Protein AF-A0A496QPW2-F1 (afdb_monomer_lite)

Structure (mmCIF, N/CA/C/O backbone):
data_AF-A0A496QPW2-F1
#
_entry.id   AF-A0A496QPW2-F1
#
loop_
_atom_site.group_PDB
_atom_site.id
_atom_site.type_symbol
_atom_site.label_atom_id
_atom_site.label_alt_id
_atom_site.label_comp_id
_atom_site.label_asym_id
_atom_site.label_entity_id
_atom_site.label_seq_id
_atom_site.pdbx_PDB_ins_code
_atom_site.Cartn_x
_atom_site.Cartn_y
_atom_site.Cartn_z
_atom_site.occupancy
_atom_site.B_iso_or_equiv
_atom_site.auth_seq_id
_atom_site.auth_comp_id
_atom_site.auth_asym_id
_atom_site.auth_atom_id
_atom_site.pdbx_PDB_model_num
ATOM 1 N N . HIS A 1 1 ? 10.828 -18.990 -2.631 1.00 60.88 1 HIS A N 1
ATOM 2 C CA . HIS A 1 1 ? 11.095 -17.587 -3.013 1.00 60.88 1 HIS A CA 1
ATOM 3 C C . HIS A 1 1 ? 10.079 -16.699 -2.305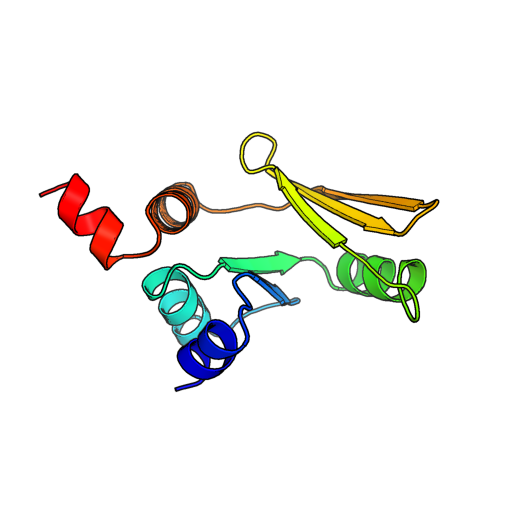 1.00 60.88 1 HIS A C 1
ATOM 5 O O . HIS A 1 1 ? 8.897 -16.977 -2.417 1.00 60.88 1 HIS A O 1
ATOM 11 N N . ALA A 1 2 ? 10.521 -15.699 -1.533 1.00 64.00 2 ALA A N 1
ATOM 12 C CA . ALA A 1 2 ? 9.649 -14.875 -0.679 1.00 64.00 2 ALA A CA 1
ATOM 13 C C . ALA A 1 2 ? 8.474 -14.164 -1.399 1.00 64.00 2 ALA A C 1
ATOM 15 O O . ALA A 1 2 ? 7.387 -14.165 -0.833 1.00 64.00 2 ALA A O 1
ATOM 16 N N . PRO A 1 3 ? 8.628 -13.646 -2.636 1.00 60.88 3 PRO A N 1
ATOM 17 C CA . PRO A 1 3 ? 7.518 -13.042 -3.380 1.00 60.88 3 PRO A CA 1
ATOM 18 C C . PRO A 1 3 ? 6.391 -14.049 -3.664 1.00 60.88 3 PRO A C 1
ATOM 20 O O . PRO A 1 3 ? 5.228 -13.788 -3.389 1.00 60.88 3 PRO A O 1
ATOM 23 N N . TRP A 1 4 ? 6.753 -15.257 -4.099 1.00 60.91 4 TRP A N 1
ATOM 24 C CA . TRP A 1 4 ? 5.793 -16.320 -4.404 1.00 60.91 4 TRP A CA 1
ATOM 25 C C . TRP A 1 4 ? 4.974 -16.749 -3.175 1.00 60.91 4 TRP A C 1
ATOM 27 O O . TRP A 1 4 ? 3.792 -17.060 -3.281 1.00 60.91 4 TRP A O 1
ATOM 37 N N . ALA A 1 5 ? 5.581 -16.716 -1.984 1.00 65.75 5 ALA A N 1
ATOM 38 C CA . ALA A 1 5 ? 4.866 -17.000 -0.742 1.00 65.75 5 ALA A CA 1
ATOM 39 C C . ALA A 1 5 ? 3.808 -15.932 -0.413 1.00 65.75 5 ALA A C 1
ATOM 41 O O . ALA A 1 5 ? 2.806 -16.262 0.208 1.00 65.75 5 ALA A O 1
ATOM 42 N N . LEU A 1 6 ? 4.003 -14.675 -0.814 1.00 68.81 6 LEU A N 1
ATOM 43 C CA . LEU A 1 6 ? 3.021 -13.603 -0.619 1.00 68.81 6 LEU A CA 1
ATOM 44 C C . LEU A 1 6 ? 1.895 -13.699 -1.652 1.00 68.81 6 LEU A C 1
ATOM 46 O O . LEU A 1 6 ? 0.721 -13.677 -1.289 1.00 68.81 6 LEU A O 1
ATOM 50 N N . GLU A 1 7 ? 2.262 -13.909 -2.912 1.00 62.72 7 GLU A N 1
ATOM 51 C CA . GLU A 1 7 ? 1.331 -14.024 -4.034 1.00 62.72 7 GLU A CA 1
ATOM 52 C C . GLU A 1 7 ? 0.341 -15.187 -3.859 1.00 62.72 7 GLU A C 1
ATOM 54 O O . GLU A 1 7 ? -0.864 -15.005 -4.015 1.00 62.72 7 GLU A O 1
ATOM 59 N N . VAL A 1 8 ? 0.812 -16.368 -3.432 1.00 64.94 8 VAL A N 1
ATOM 60 C CA . VAL A 1 8 ? -0.055 -17.536 -3.161 1.00 64.94 8 VAL A CA 1
ATOM 61 C C . VAL A 1 8 ? -1.027 -17.281 -2.001 1.00 64.94 8 VAL A C 1
ATOM 63 O O . VAL A 1 8 ? -2.086 -17.901 -1.939 1.00 64.94 8 VAL A O 1
ATOM 66 N N . ASN A 1 9 ? -0.702 -16.345 -1.105 1.00 63.53 9 ASN A N 1
ATOM 67 C CA . ASN A 1 9 ? -1.587 -15.893 -0.030 1.00 63.53 9 ASN A CA 1
ATOM 68 C C . ASN A 1 9 ? -2.464 -14.692 -0.439 1.00 63.53 9 ASN A C 1
ATOM 70 O O . ASN A 1 9 ? -3.126 -14.106 0.415 1.00 63.53 9 ASN A O 1
ATOM 74 N N . GLY A 1 10 ? -2.472 -14.310 -1.721 1.00 68.88 10 GLY A N 1
ATOM 75 C CA . GLY A 1 10 ? -3.255 -13.184 -2.231 1.00 68.88 10 GLY A CA 1
ATOM 76 C C . GLY A 1 10 ? -2.743 -11.811 -1.786 1.00 68.88 10 GLY A C 1
ATOM 77 O O . GLY A 1 10 ? -3.482 -10.832 -1.869 1.00 68.88 10 GLY A O 1
ATOM 78 N N . ILE A 1 11 ? -1.499 -11.718 -1.303 1.00 76.06 11 ILE A N 1
ATOM 79 C CA . ILE A 1 11 ? -0.888 -10.457 -0.874 1.00 76.06 11 ILE A CA 1
ATOM 80 C C . ILE A 1 11 ? -0.231 -9.798 -2.086 1.00 76.06 11 ILE A C 1
ATOM 82 O O . ILE A 1 11 ? 0.742 -10.311 -2.631 1.00 76.06 11 ILE A O 1
ATOM 86 N N . ASN A 1 12 ? -0.750 -8.637 -2.482 1.00 81.94 12 ASN A N 1
ATOM 87 C CA . ASN A 1 12 ? -0.298 -7.874 -3.651 1.00 81.94 12 ASN A CA 1
ATOM 88 C C . ASN A 1 12 ? 0.425 -6.558 -3.296 1.00 81.94 12 ASN A C 1
ATOM 90 O O . ASN A 1 12 ? 0.978 -5.901 -4.178 1.00 81.94 12 ASN A O 1
ATOM 94 N N . LEU A 1 13 ? 0.452 -6.181 -2.016 1.00 86.38 13 LEU A N 1
ATOM 95 C CA . LEU A 1 13 ? 1.070 -4.961 -1.503 1.00 86.38 13 LEU A CA 1
ATOM 96 C C . LEU A 1 13 ? 1.773 -5.250 -0.177 1.00 86.38 13 LEU A C 1
ATOM 98 O O . LEU A 1 13 ? 1.197 -5.846 0.732 1.00 86.38 13 LEU A O 1
ATOM 102 N N . VAL A 1 14 ? 3.007 -4.773 -0.053 1.00 88.81 14 VAL A N 1
ATOM 103 C CA . VAL A 1 14 ? 3.770 -4.758 1.193 1.00 88.81 14 VAL A CA 1
ATOM 104 C C . VAL A 1 14 ? 4.209 -3.330 1.480 1.00 88.81 14 VAL A C 1
ATOM 106 O O . VAL A 1 14 ? 4.775 -2.657 0.618 1.00 88.81 14 VAL A O 1
ATOM 109 N N . ILE A 1 15 ? 3.963 -2.887 2.710 1.00 90.81 15 ILE A N 1
ATOM 110 C CA . ILE A 1 15 ? 4.369 -1.580 3.223 1.00 90.81 15 ILE A CA 1
ATOM 111 C C . ILE A 1 15 ? 5.430 -1.798 4.303 1.00 90.81 15 ILE A C 1
ATOM 113 O O . ILE A 1 15 ? 5.243 -2.637 5.184 1.00 90.81 15 ILE A O 1
ATOM 117 N N . ALA A 1 16 ? 6.538 -1.064 4.233 1.00 91.81 16 ALA A N 1
ATOM 118 C CA . ALA A 1 16 ? 7.598 -1.096 5.242 1.00 91.81 16 ALA A CA 1
ATOM 119 C C . ALA A 1 16 ? 8.326 0.253 5.318 1.00 91.81 16 ALA A C 1
ATOM 121 O O . ALA A 1 16 ? 8.135 1.107 4.462 1.00 91.81 16 ALA A O 1
ATOM 122 N N . GLU A 1 17 ? 9.189 0.442 6.316 1.00 92.25 17 GLU A N 1
ATOM 123 C CA . GLU A 1 17 ? 10.041 1.641 6.397 1.00 92.25 17 GLU A CA 1
ATOM 124 C C . GLU A 1 17 ? 11.122 1.664 5.310 1.00 92.25 17 GLU A C 1
ATOM 126 O O . GLU A 1 17 ? 11.543 2.723 4.856 1.00 92.25 17 GLU A O 1
ATOM 131 N N . SER A 1 18 ? 11.595 0.485 4.901 1.00 91.62 18 SER A N 1
ATOM 132 C CA . SER A 1 18 ? 12.571 0.329 3.825 1.00 91.62 18 SER A CA 1
ATOM 133 C C . SER A 1 18 ? 12.574 -1.097 3.283 1.00 91.62 18 SER A C 1
ATOM 135 O O . SER A 1 18 ? 12.213 -2.048 3.985 1.00 91.62 18 SER A O 1
ATOM 137 N N . PHE A 1 19 ? 13.037 -1.265 2.044 1.00 88.19 19 PHE A N 1
ATOM 138 C CA . PHE A 1 19 ? 13.261 -2.576 1.445 1.00 88.19 19 PHE A CA 1
ATOM 139 C C . PHE A 1 19 ? 14.693 -2.756 0.950 1.00 88.19 19 PHE A C 1
ATOM 141 O O . PHE A 1 19 ? 15.319 -1.868 0.372 1.00 88.19 19 PHE A O 1
ATOM 148 N N . ALA A 1 20 ? 15.193 -3.989 1.060 1.00 90.81 20 ALA A N 1
ATOM 149 C CA . ALA A 1 20 ? 16.381 -4.380 0.318 1.00 90.81 20 ALA A CA 1
ATOM 150 C C . ALA A 1 20 ? 16.112 -4.251 -1.192 1.00 90.81 20 ALA A C 1
ATOM 152 O O . ALA A 1 20 ? 15.125 -4.786 -1.702 1.00 90.81 20 ALA A O 1
ATOM 153 N N . ARG A 1 21 ? 17.024 -3.604 -1.928 1.00 85.00 21 ARG A N 1
ATOM 154 C CA . ARG A 1 21 ? 16.873 -3.319 -3.368 1.00 85.00 21 ARG A CA 1
ATOM 155 C C . ARG A 1 21 ? 16.465 -4.542 -4.200 1.00 85.00 21 ARG A C 1
ATOM 157 O O . ARG A 1 21 ? 15.568 -4.442 -5.031 1.00 85.00 21 ARG A O 1
ATOM 164 N N . ILE A 1 22 ? 17.096 -5.694 -3.957 1.00 87.38 22 ILE A N 1
ATOM 165 C CA . ILE A 1 22 ? 16.804 -6.954 -4.668 1.00 87.38 22 ILE A CA 1
ATOM 166 C C . ILE A 1 22 ? 15.385 -7.445 -4.358 1.00 87.38 22 ILE A C 1
ATOM 168 O O . ILE A 1 22 ? 14.677 -7.904 -5.250 1.00 87.38 22 ILE A O 1
ATOM 172 N N . PHE A 1 23 ? 14.952 -7.336 -3.100 1.00 85.31 23 PHE A N 1
ATOM 173 C CA . PHE A 1 23 ? 13.604 -7.726 -2.698 1.00 85.31 23 PHE A CA 1
ATOM 174 C C . PHE A 1 23 ? 12.557 -6.833 -3.368 1.00 85.31 23 PHE A C 1
ATOM 176 O O . PHE A 1 23 ? 11.641 -7.354 -3.997 1.00 85.31 23 PHE A O 1
ATOM 183 N N . ARG A 1 24 ? 12.749 -5.508 -3.317 1.00 84.81 24 ARG A N 1
ATOM 184 C CA . ARG A 1 24 ? 11.865 -4.526 -3.962 1.00 84.81 24 ARG A CA 1
ATOM 185 C C . ARG A 1 24 ? 11.700 -4.816 -5.454 1.00 84.81 24 ARG A C 1
ATOM 187 O O . ARG A 1 24 ? 10.582 -4.879 -5.947 1.00 84.81 24 ARG A O 1
ATOM 194 N N . GLN A 1 25 ? 12.802 -5.068 -6.156 1.00 83.25 25 GLN A N 1
ATOM 195 C CA . GLN A 1 25 ? 12.759 -5.373 -7.584 1.00 83.25 25 GLN A CA 1
ATOM 196 C C . GLN A 1 25 ? 12.040 -6.695 -7.886 1.00 83.25 25 GLN A C 1
ATOM 198 O O . GLN A 1 25 ? 11.246 -6.766 -8.818 1.00 83.25 25 GLN A O 1
ATOM 203 N N . ASN A 1 26 ? 12.258 -7.728 -7.070 1.00 83.56 26 ASN A N 1
ATOM 204 C CA . ASN A 1 26 ? 11.537 -8.989 -7.223 1.00 83.56 26 ASN A CA 1
ATOM 205 C C . ASN A 1 26 ? 10.028 -8.833 -6.994 1.00 83.56 26 ASN A C 1
ATOM 207 O O . ASN A 1 26 ? 9.260 -9.497 -7.680 1.00 83.56 26 ASN A O 1
ATOM 211 N N . MET A 1 27 ? 9.597 -7.976 -6.065 1.00 83.38 27 MET A N 1
ATOM 212 C CA . MET A 1 27 ? 8.172 -7.708 -5.844 1.00 83.38 27 MET A CA 1
ATOM 213 C C . MET A 1 27 ? 7.522 -7.119 -7.100 1.00 83.38 27 MET A C 1
ATOM 215 O O . MET A 1 27 ? 6.584 -7.716 -7.625 1.00 83.38 27 MET A O 1
ATOM 219 N N . PHE A 1 28 ? 8.091 -6.041 -7.652 1.00 80.31 28 PHE A N 1
ATOM 220 C CA . PHE A 1 28 ? 7.556 -5.402 -8.861 1.00 80.31 28 PHE A CA 1
ATOM 221 C C . PHE A 1 28 ? 7.582 -6.316 -10.088 1.00 80.31 28 PHE A C 1
ATOM 223 O O . PHE A 1 28 ? 6.628 -6.333 -10.863 1.00 80.31 28 PHE A O 1
ATOM 230 N N . ASN A 1 29 ? 8.630 -7.132 -10.244 1.00 76.88 29 ASN A N 1
ATOM 231 C CA . ASN A 1 29 ? 8.710 -8.088 -11.350 1.00 76.88 29 ASN A CA 1
ATOM 232 C C . ASN A 1 29 ? 7.551 -9.099 -11.345 1.00 76.88 29 ASN A C 1
ATOM 234 O O . ASN A 1 29 ? 7.106 -9.506 -12.414 1.00 76.88 29 ASN A O 1
ATOM 238 N N . ASN A 1 30 ? 7.053 -9.467 -10.160 1.00 74.44 30 ASN A N 1
ATOM 239 C CA . ASN A 1 30 ? 5.915 -10.375 -9.978 1.00 74.44 30 ASN A CA 1
ATOM 240 C C . ASN A 1 30 ? 4.583 -9.617 -9.786 1.00 74.44 30 ASN A C 1
ATOM 242 O O . ASN A 1 30 ? 3.654 -10.156 -9.200 1.00 74.44 30 ASN A O 1
ATOM 246 N N . GLY A 1 31 ? 4.494 -8.348 -10.204 1.00 73.00 31 GLY A N 1
ATOM 247 C CA . GLY A 1 31 ? 3.243 -7.579 -10.149 1.00 73.00 31 GLY A CA 1
ATOM 248 C C . GLY A 1 31 ? 2.812 -7.136 -8.749 1.00 73.00 31 GLY A C 1
ATOM 249 O O . GLY A 1 31 ? 1.709 -6.621 -8.584 1.00 73.00 31 GLY A O 1
ATOM 250 N N . MET A 1 32 ? 3.673 -7.289 -7.741 1.00 81.75 32 MET A N 1
ATOM 251 C CA . MET A 1 32 ? 3.392 -6.851 -6.377 1.00 81.75 32 MET A CA 1
ATOM 252 C C . MET A 1 32 ? 4.021 -5.496 -6.072 1.00 81.75 32 MET A C 1
ATOM 254 O O . MET A 1 32 ? 5.118 -5.166 -6.524 1.00 81.75 32 MET A O 1
ATOM 258 N N . MET A 1 33 ? 3.349 -4.728 -5.223 1.00 83.62 33 MET A N 1
ATOM 259 C CA . MET A 1 33 ? 3.833 -3.441 -4.749 1.00 83.62 33 MET A CA 1
ATOM 260 C C . MET A 1 33 ? 4.668 -3.578 -3.480 1.00 83.62 33 MET A C 1
ATOM 262 O O . MET A 1 33 ? 4.261 -4.221 -2.515 1.00 83.62 33 MET A O 1
ATOM 266 N N . ALA A 1 34 ? 5.811 -2.900 -3.461 1.00 88.31 34 ALA A N 1
ATOM 267 C CA . ALA A 1 34 ? 6.595 -2.653 -2.257 1.00 88.31 34 ALA A CA 1
ATOM 268 C C . ALA A 1 34 ? 6.712 -1.138 -2.061 1.00 88.31 34 ALA A C 1
ATOM 270 O O . ALA A 1 34 ? 7.388 -0.463 -2.847 1.00 88.31 34 ALA A O 1
ATOM 271 N N . VAL A 1 35 ? 6.017 -0.609 -1.052 1.00 89.62 35 VAL A N 1
ATOM 272 C CA . VAL A 1 35 ? 5.904 0.835 -0.810 1.00 89.62 35 VAL A CA 1
ATOM 273 C C . VAL A 1 35 ? 6.520 1.210 0.526 1.00 89.62 35 VAL A C 1
ATOM 275 O O . VAL A 1 35 ? 6.217 0.615 1.558 1.00 89.62 35 VAL A O 1
ATOM 278 N N . GLU A 1 36 ? 7.411 2.193 0.483 1.00 91.88 36 GLU A N 1
ATOM 279 C CA . GLU A 1 36 ? 8.094 2.701 1.665 1.00 91.88 36 GLU A CA 1
ATOM 280 C C . GLU A 1 36 ? 7.290 3.849 2.274 1.00 91.88 36 GLU A C 1
ATOM 282 O O . GLU A 1 36 ? 6.897 4.775 1.560 1.00 91.88 36 GLU A O 1
ATOM 287 N N . LEU A 1 37 ? 7.034 3.781 3.579 1.00 93.00 37 LEU A N 1
ATOM 288 C CA . LEU A 1 37 ? 6.378 4.842 4.344 1.00 93.00 37 LEU A CA 1
ATOM 289 C C . LEU A 1 37 ? 7.201 5.191 5.591 1.00 93.00 37 LEU A C 1
ATOM 291 O O . LEU A 1 37 ? 7.905 4.326 6.114 1.00 93.00 37 LEU A O 1
ATOM 295 N N . PRO A 1 38 ? 7.100 6.430 6.105 1.00 94.25 38 PRO A N 1
ATOM 296 C CA . PRO A 1 38 ? 7.726 6.800 7.369 1.00 94.25 38 PRO A CA 1
ATOM 297 C C . PRO A 1 38 ? 7.266 5.906 8.530 1.00 94.25 38 PRO A C 1
ATOM 299 O O . PRO A 1 38 ? 6.096 5.523 8.603 1.00 94.25 38 PRO A O 1
ATOM 302 N N . ALA A 1 39 ? 8.171 5.634 9.474 1.00 94.31 39 ALA A N 1
ATOM 303 C CA . ALA A 1 39 ? 7.885 4.828 10.665 1.00 94.31 39 ALA A CA 1
ATOM 304 C C . ALA A 1 39 ? 6.679 5.360 11.456 1.00 94.31 39 ALA A C 1
ATOM 306 O O . ALA A 1 39 ? 5.800 4.594 11.840 1.00 94.31 39 ALA A O 1
ATOM 307 N N . GLU A 1 40 ? 6.594 6.684 11.617 1.00 94.88 40 GLU A N 1
ATOM 308 C CA . GLU A 1 40 ? 5.482 7.370 12.289 1.00 94.88 40 GLU A CA 1
ATOM 309 C C . GLU A 1 40 ? 4.125 7.085 11.628 1.00 94.88 40 GLU A C 1
ATOM 311 O O . GLU A 1 40 ? 3.132 6.853 12.311 1.00 94.88 40 GLU A O 1
ATOM 316 N N . THR A 1 41 ? 4.089 7.021 10.296 1.00 93.88 41 THR A N 1
ATOM 317 C CA . THR A 1 41 ? 2.878 6.715 9.533 1.00 93.88 41 THR A CA 1
ATOM 318 C C . THR A 1 41 ? 2.479 5.255 9.710 1.00 93.88 41 THR A C 1
ATOM 320 O O . THR A 1 41 ? 1.305 4.944 9.891 1.00 93.88 41 THR A O 1
ATOM 323 N N . ILE A 1 42 ? 3.450 4.340 9.684 1.00 93.75 42 ILE A N 1
ATOM 324 C CA . ILE A 1 42 ? 3.201 2.912 9.910 1.00 93.75 42 ILE A CA 1
ATOM 325 C C . ILE A 1 42 ? 2.678 2.687 11.335 1.00 93.75 42 ILE A C 1
ATOM 327 O O . ILE A 1 42 ? 1.707 1.955 11.534 1.00 93.75 42 ILE A O 1
ATOM 331 N N . GLU A 1 43 ? 3.279 3.346 12.324 1.00 94.88 43 GLU A N 1
ATOM 332 C CA . GLU A 1 43 ? 2.836 3.300 13.714 1.00 94.88 43 GLU A CA 1
ATOM 333 C C . GLU A 1 43 ? 1.415 3.861 13.880 1.00 94.88 43 GLU A C 1
ATOM 335 O O . GLU A 1 43 ? 0.593 3.243 14.560 1.00 94.88 43 GLU A O 1
ATOM 340 N N . GLU A 1 44 ? 1.079 4.970 13.215 1.00 94.56 44 GLU A N 1
ATOM 341 C CA . GLU A 1 44 ? -0.276 5.532 13.205 1.00 94.56 44 GLU A CA 1
ATOM 342 C C . GLU A 1 44 ? -1.305 4.539 12.647 1.00 94.56 44 GLU A C 1
ATOM 344 O O . GLU A 1 44 ? -2.377 4.365 13.238 1.00 94.56 44 GLU A O 1
ATOM 349 N N . VAL A 1 45 ? -0.972 3.833 11.560 1.00 93.56 45 VAL A N 1
ATOM 350 C CA . VAL A 1 45 ? -1.831 2.786 10.987 1.00 93.56 45 VAL A CA 1
ATOM 351 C C . VAL A 1 45 ? -2.070 1.678 12.002 1.00 93.56 45 VAL A C 1
ATOM 353 O O . VAL A 1 45 ? -3.219 1.323 12.272 1.00 93.56 45 VAL A O 1
ATOM 356 N N . PHE A 1 46 ? -1.006 1.144 12.605 1.00 93.19 46 PHE A N 1
ATOM 357 C CA . PHE A 1 46 ? -1.154 0.092 13.603 1.00 93.19 46 PHE A CA 1
ATOM 358 C C . PHE A 1 46 ? -1.964 0.572 14.806 1.00 93.19 46 PHE A C 1
ATOM 360 O O . PHE A 1 46 ? -2.888 -0.120 15.220 1.00 93.19 46 PHE A O 1
ATOM 367 N N . ASN A 1 47 ? -1.691 1.756 15.347 1.00 94.44 47 ASN A N 1
ATOM 368 C CA . ASN A 1 47 ? -2.412 2.267 16.513 1.00 94.44 47 ASN A CA 1
ATOM 369 C C . ASN A 1 47 ? -3.901 2.496 16.228 1.00 94.44 47 ASN A C 1
ATOM 371 O O . ASN A 1 47 ? -4.743 2.198 17.076 1.00 94.44 47 ASN A O 1
ATOM 375 N N . THR A 1 48 ? -4.229 2.968 15.028 1.00 93.31 48 THR A N 1
ATOM 376 C CA . THR A 1 48 ? -5.603 3.274 14.616 1.00 93.31 48 THR A CA 1
ATOM 377 C C . THR A 1 48 ? -6.427 2.012 14.327 1.00 93.31 48 THR A C 1
ATOM 379 O O . THR A 1 48 ? -7.596 1.929 14.711 1.00 93.31 48 THR A O 1
ATOM 382 N N . PHE A 1 49 ? -5.825 1.009 13.682 1.00 94.25 49 PHE A N 1
ATOM 383 C CA . PHE A 1 49 ? -6.545 -0.147 13.131 1.00 94.25 49 PHE A CA 1
ATOM 384 C C . PHE A 1 49 ? -6.292 -1.475 13.863 1.00 94.25 49 PHE A C 1
ATOM 386 O O . PHE A 1 49 ? -6.917 -2.489 13.547 1.00 94.25 49 PHE A O 1
ATOM 393 N N . LYS A 1 50 ? -5.405 -1.514 14.866 1.00 92.12 50 LYS A N 1
ATOM 394 C CA . LYS A 1 50 ? -5.089 -2.745 15.609 1.00 92.12 50 LYS A CA 1
ATOM 395 C C . LYS A 1 50 ? -6.339 -3.393 16.204 1.00 92.12 50 LYS A C 1
ATOM 397 O O . LYS A 1 50 ? -7.090 -2.779 16.957 1.00 92.12 50 LYS A O 1
ATOM 402 N N . GLY A 1 51 ? -6.507 -4.682 15.906 1.00 91.19 51 GLY A N 1
ATOM 403 C CA . GLY A 1 51 ? -7.630 -5.489 16.389 1.00 91.19 51 GLY A CA 1
ATOM 404 C C . GLY A 1 51 ? -8.948 -5.247 15.648 1.00 91.19 51 GLY A C 1
ATOM 405 O O . GLY A 1 51 ? -9.969 -5.775 16.081 1.00 91.19 51 GLY A O 1
ATOM 406 N N . ARG A 1 52 ? -8.937 -4.475 14.554 1.00 92.81 52 ARG A N 1
ATOM 407 C CA . ARG A 1 52 ? -10.102 -4.227 13.701 1.00 92.81 52 ARG A CA 1
ATOM 408 C C . ARG A 1 52 ? -9.950 -4.927 12.355 1.00 92.81 52 ARG A C 1
ATOM 410 O O . ARG A 1 52 ? -8.848 -5.024 11.813 1.00 92.81 52 ARG A O 1
ATOM 417 N N . GLU A 1 53 ? -11.069 -5.371 11.794 1.00 92.19 53 GLU A N 1
ATOM 418 C CA . GLU A 1 53 ? -11.118 -5.780 10.393 1.00 92.19 53 GLU A CA 1
ATOM 419 C C . GLU A 1 53 ? -10.920 -4.541 9.518 1.00 92.19 53 GLU A C 1
ATOM 421 O O . GLU A 1 53 ? -11.684 -3.581 9.597 1.00 92.19 53 GLU A O 1
ATOM 426 N N . THR A 1 54 ? -9.843 -4.542 8.739 1.00 92.38 54 THR A N 1
ATOM 427 C CA . THR A 1 54 ? -9.349 -3.347 8.056 1.00 92.38 54 THR A CA 1
ATOM 428 C C . THR A 1 54 ? -9.162 -3.641 6.582 1.00 92.38 54 THR A C 1
ATOM 430 O O . THR A 1 54 ? -8.562 -4.651 6.218 1.00 92.38 54 THR A O 1
ATOM 433 N N . ASN A 1 55 ? -9.646 -2.732 5.745 1.00 91.19 55 ASN A N 1
ATOM 434 C CA . ASN A 1 55 ? -9.473 -2.765 4.302 1.00 91.19 55 ASN A CA 1
ATOM 435 C C . ASN A 1 55 ? -8.499 -1.668 3.876 1.00 91.19 55 ASN A C 1
ATOM 437 O O . ASN A 1 55 ? -8.430 -0.605 4.499 1.00 91.19 55 ASN A O 1
ATOM 441 N N . LEU A 1 56 ? -7.754 -1.932 2.806 1.00 90.31 56 LEU A N 1
ATOM 442 C CA . LEU A 1 56 ? -6.848 -0.976 2.185 1.00 90.31 56 LEU A CA 1
ATOM 443 C C . LEU A 1 56 ? -7.206 -0.851 0.709 1.00 90.31 56 LEU A C 1
ATOM 445 O O . LEU A 1 56 ? -7.168 -1.826 -0.039 1.00 90.31 56 LEU A O 1
ATOM 449 N N . GLU A 1 57 ? -7.500 0.372 0.291 1.00 90.19 57 GLU A N 1
ATOM 450 C CA . GLU A 1 57 ? -7.663 0.750 -1.106 1.00 90.19 57 GLU A CA 1
ATOM 451 C C . GLU A 1 57 ? -6.478 1.594 -1.568 1.00 90.19 57 GLU A C 1
ATOM 453 O O . GLU A 1 57 ? -5.946 2.420 -0.826 1.00 90.19 57 GLU A O 1
ATOM 458 N N . THR A 1 58 ? -6.056 1.385 -2.814 1.00 86.81 58 THR A N 1
ATOM 459 C CA . THR A 1 58 ? -4.976 2.159 -3.433 1.00 86.81 58 THR A CA 1
ATOM 460 C C . THR A 1 58 ? -5.548 3.061 -4.516 1.00 86.81 58 THR A C 1
ATOM 462 O O . THR A 1 58 ? -5.948 2.593 -5.581 1.00 86.81 58 THR A O 1
ATOM 465 N N . ASP A 1 59 ? -5.541 4.369 -4.274 1.00 88.19 59 ASP A N 1
ATOM 466 C CA . ASP A 1 59 ? -5.805 5.373 -5.296 1.00 88.19 59 ASP A CA 1
ATOM 467 C C . ASP A 1 59 ? -4.497 5.726 -6.004 1.00 88.19 59 ASP A C 1
ATOM 469 O O . ASP A 1 59 ? -3.735 6.605 -5.594 1.00 88.19 59 ASP A O 1
ATOM 473 N N . PHE A 1 60 ? -4.238 5.031 -7.108 1.00 82.06 60 PHE A N 1
ATOM 474 C CA . PHE A 1 60 ? -3.058 5.286 -7.923 1.00 82.06 60 PHE A CA 1
ATOM 475 C C . PHE A 1 60 ? -3.055 6.671 -8.563 1.00 82.06 60 PHE A C 1
ATOM 477 O O . PHE A 1 60 ? -1.981 7.130 -8.940 1.00 82.06 60 PHE A O 1
ATOM 484 N N . ASN A 1 61 ? -4.213 7.281 -8.831 1.00 83.31 61 ASN A N 1
ATOM 485 C CA . ASN A 1 61 ? -4.297 8.559 -9.549 1.00 83.31 61 ASN A CA 1
ATOM 486 C C . ASN A 1 61 ? -3.874 9.715 -8.658 1.00 83.31 61 ASN A C 1
ATOM 488 O O . ASN A 1 61 ? -3.159 10.600 -9.117 1.00 83.31 61 ASN A O 1
ATOM 492 N N . ASN A 1 62 ? -4.270 9.654 -7.391 1.00 87.00 62 ASN A N 1
ATOM 493 C CA . ASN A 1 62 ? -3.906 10.655 -6.400 1.00 87.00 62 ASN A CA 1
ATOM 494 C C . ASN A 1 62 ? -2.671 10.263 -5.575 1.00 87.00 62 ASN A C 1
ATOM 496 O O . ASN A 1 62 ? -2.149 11.102 -4.847 1.00 87.00 62 ASN A O 1
ATOM 500 N N . GLY A 1 63 ? -2.194 9.016 -5.684 1.00 89.25 63 GLY A N 1
ATOM 501 C CA . GLY A 1 63 ? -1.071 8.514 -4.890 1.00 89.25 63 GLY A CA 1
ATOM 502 C C . GLY A 1 63 ? -1.434 8.412 -3.411 1.00 89.25 63 GLY A C 1
ATOM 503 O O . GLY A 1 63 ? -0.681 8.865 -2.554 1.00 89.25 63 GLY A O 1
ATOM 504 N N . ILE A 1 64 ? -2.624 7.887 -3.107 1.00 92.62 64 ILE A N 1
ATOM 505 C CA . ILE A 1 64 ? -3.158 7.817 -1.743 1.00 92.62 64 ILE A CA 1
ATOM 506 C C . ILE A 1 64 ? -3.564 6.382 -1.416 1.00 92.62 64 ILE A C 1
ATOM 508 O O . ILE A 1 64 ? -4.312 5.756 -2.163 1.00 92.62 64 ILE A O 1
ATOM 512 N N . PHE A 1 65 ? -3.123 5.876 -0.268 1.00 93.69 65 PHE A N 1
ATOM 513 C CA . PHE A 1 65 ? -3.735 4.719 0.368 1.00 93.69 65 PHE A CA 1
ATOM 514 C C . PHE A 1 65 ? -4.899 5.166 1.237 1.00 93.69 65 PHE A C 1
ATOM 516 O O . PHE A 1 65 ? -4.774 6.104 2.025 1.00 93.69 65 PHE A O 1
ATOM 523 N N . ILE A 1 66 ? -6.027 4.484 1.102 1.00 94.00 66 ILE A N 1
ATOM 524 C CA . ILE A 1 66 ? -7.216 4.701 1.913 1.00 94.00 66 ILE A CA 1
ATOM 525 C C . ILE A 1 66 ? -7.387 3.452 2.765 1.00 94.00 66 ILE A C 1
ATOM 527 O O . ILE A 1 66 ? -7.784 2.401 2.268 1.00 94.00 66 ILE A O 1
ATOM 531 N N . ILE A 1 67 ? -7.049 3.562 4.043 1.00 94.62 67 ILE A N 1
ATOM 532 C CA . ILE A 1 67 ? -7.204 2.480 5.012 1.00 94.62 67 ILE A CA 1
ATOM 533 C C . ILE A 1 67 ? -8.480 2.752 5.788 1.00 94.62 67 ILE A C 1
ATOM 535 O O . ILE A 1 67 ? -8.660 3.857 6.295 1.00 94.62 67 ILE A O 1
ATOM 539 N N . TYR A 1 68 ? -9.383 1.786 5.874 1.00 94.88 68 TYR A N 1
ATOM 540 C CA . TYR A 1 68 ? -10.657 1.988 6.553 1.00 94.88 68 TYR A CA 1
ATOM 541 C C . TYR A 1 68 ? -11.158 0.731 7.253 1.00 94.88 68 TYR A C 1
ATOM 543 O O . TYR A 1 68 ? -10.851 -0.399 6.883 1.00 94.88 68 TYR A O 1
ATOM 551 N N . SER A 1 69 ? -11.956 0.957 8.288 1.00 95.12 69 SER A N 1
ATOM 552 C CA . SER A 1 69 ? -12.611 -0.062 9.102 1.00 95.12 69 SER A CA 1
ATOM 553 C C . SER A 1 69 ? -13.913 0.547 9.589 1.00 95.12 69 SER A C 1
ATOM 555 O O . SER A 1 69 ? -13.826 1.527 10.313 1.00 95.12 69 SER A O 1
ATOM 557 N N . SER A 1 70 ? -15.067 -0.038 9.262 1.00 89.62 70 SER A N 1
ATOM 558 C CA . SER A 1 70 ? -16.424 0.290 9.755 1.00 89.62 70 SER A CA 1
ATOM 559 C C . SER A 1 70 ? -16.779 1.784 9.925 1.00 89.62 70 SER A C 1
ATOM 561 O O . SER A 1 70 ? -17.590 2.313 9.173 1.00 89.62 70 SER A O 1
ATOM 563 N N . ASP A 1 71 ? -16.215 2.447 10.932 1.00 91.62 71 ASP A N 1
ATOM 564 C CA . ASP A 1 71 ? -16.454 3.812 11.404 1.00 91.62 71 ASP A CA 1
ATOM 565 C C . ASP A 1 71 ? -15.283 4.793 11.175 1.00 91.62 71 ASP A C 1
ATOM 567 O O . ASP A 1 71 ? -15.453 5.999 11.351 1.00 91.62 71 ASP A O 1
ATOM 571 N N . ILE A 1 72 ? -14.101 4.304 10.793 1.00 93.56 72 ILE A N 1
ATOM 572 C CA . ILE A 1 72 ? -12.869 5.094 10.665 1.00 93.56 72 ILE A CA 1
ATOM 573 C C . ILE A 1 72 ? -12.214 4.929 9.293 1.00 93.56 72 ILE A C 1
ATOM 575 O O . ILE A 1 72 ? -12.241 3.855 8.689 1.00 93.56 72 ILE A O 1
ATOM 579 N N . SER A 1 73 ? -11.572 5.997 8.819 1.00 94.81 73 SER A N 1
ATOM 580 C CA . SER A 1 73 ? -10.766 5.992 7.596 1.00 94.81 73 SER A CA 1
ATOM 581 C C . SER A 1 73 ? -9.539 6.886 7.745 1.00 94.81 73 SER A C 1
ATOM 583 O O . SER A 1 73 ? -9.663 8.010 8.232 1.00 94.81 73 SER A O 1
ATOM 585 N N . LEU A 1 74 ? -8.393 6.426 7.257 1.00 94.56 74 LEU A N 1
ATOM 586 C CA . LEU A 1 74 ? -7.128 7.145 7.214 1.00 94.56 74 LEU A CA 1
ATOM 587 C C . LEU A 1 74 ? -6.645 7.221 5.764 1.00 94.56 74 LEU A C 1
ATOM 589 O O . LEU A 1 74 ? -6.706 6.238 5.024 1.00 94.56 74 LEU A O 1
ATOM 593 N N . ARG A 1 75 ? -6.179 8.401 5.353 1.00 95.62 75 ARG A N 1
ATOM 594 C CA . ARG A 1 75 ? -5.645 8.645 4.011 1.00 95.62 75 ARG A CA 1
ATOM 595 C C . ARG A 1 75 ? -4.163 8.937 4.106 1.00 95.62 75 ARG A C 1
ATOM 597 O O . ARG A 1 75 ? -3.776 9.898 4.761 1.00 95.62 75 ARG A O 1
ATOM 604 N N . ILE A 1 76 ? -3.361 8.130 3.428 1.00 94.44 76 ILE A N 1
ATOM 605 C CA . ILE A 1 76 ? -1.907 8.190 3.514 1.00 94.44 76 ILE A CA 1
ATOM 606 C C . ILE A 1 76 ? -1.346 8.451 2.122 1.00 94.44 76 ILE A C 1
ATOM 608 O O . ILE A 1 76 ? -1.544 7.618 1.235 1.00 94.44 76 ILE A O 1
ATOM 612 N N . PRO A 1 77 ? -0.661 9.581 1.895 1.00 92.75 77 PRO A N 1
ATOM 613 C CA . PRO A 1 77 ? 0.024 9.799 0.636 1.00 92.75 77 PRO A CA 1
ATOM 614 C C . PRO A 1 77 ? 1.187 8.813 0.504 1.00 92.75 77 PRO A C 1
ATOM 616 O O . PRO A 1 77 ? 1.924 8.568 1.458 1.00 92.75 77 PRO A O 1
ATOM 619 N N . PHE A 1 78 ? 1.378 8.276 -0.692 1.00 89.56 78 PHE A N 1
ATOM 620 C CA . PHE A 1 78 ? 2.542 7.475 -1.036 1.00 89.56 78 PHE A CA 1
ATOM 621 C C . PHE A 1 78 ? 3.141 7.957 -2.351 1.00 89.56 78 PHE A C 1
ATOM 623 O O . PHE A 1 78 ? 2.481 8.585 -3.177 1.00 89.56 78 PHE A O 1
AT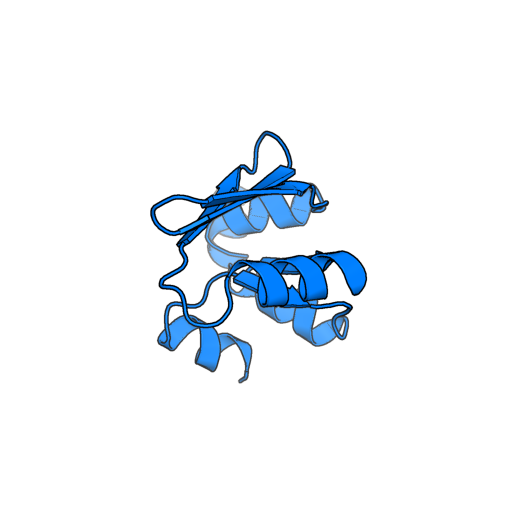OM 630 N N . THR A 1 79 ? 4.418 7.648 -2.552 1.00 84.06 79 THR A N 1
ATOM 631 C CA . THR A 1 79 ? 5.107 7.931 -3.811 1.00 84.06 79 THR A CA 1
ATOM 632 C C . THR A 1 79 ? 5.485 6.621 -4.476 1.00 84.06 79 THR A C 1
ATOM 634 O O . THR A 1 79 ? 6.027 5.720 -3.839 1.00 84.06 79 THR A O 1
ATOM 637 N N . LEU A 1 80 ? 5.206 6.525 -5.771 1.00 80.50 80 LEU A N 1
ATOM 638 C CA . LEU A 1 80 ? 5.595 5.400 -6.606 1.00 80.50 80 LEU A CA 1
ATOM 639 C C . LEU A 1 80 ? 6.221 5.952 -7.881 1.00 80.50 80 LEU A C 1
ATOM 641 O O . LEU A 1 80 ? 5.706 6.913 -8.455 1.00 80.50 80 LEU A O 1
ATOM 645 N N . ALA A 1 81 ? 7.335 5.365 -8.317 1.00 79.56 81 ALA A N 1
ATOM 646 C CA . ALA A 1 81 ? 7.925 5.747 -9.591 1.00 79.56 81 ALA A CA 1
ATOM 647 C C . ALA A 1 81 ? 6.944 5.426 -10.728 1.00 79.56 81 ALA A C 1
ATOM 649 O O . ALA A 1 81 ? 6.228 4.426 -10.677 1.00 79.56 81 ALA A O 1
ATOM 650 N N . GLU A 1 82 ? 6.923 6.258 -11.768 1.00 74.44 82 GLU A N 1
ATOM 651 C CA . GLU A 1 82 ? 5.999 6.100 -12.899 1.00 74.44 82 GLU A CA 1
ATOM 652 C C . GLU A 1 82 ? 6.120 4.715 -13.552 1.00 74.44 82 GLU A C 1
ATOM 654 O O . GLU A 1 82 ? 5.121 4.059 -13.826 1.00 74.44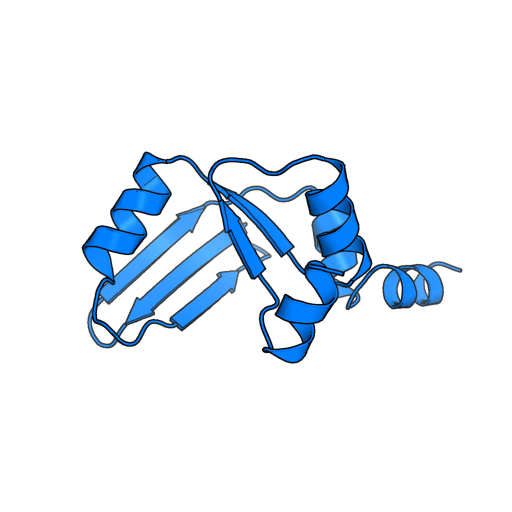 82 GLU A O 1
ATOM 659 N N . PHE A 1 83 ? 7.347 4.214 -13.678 1.00 74.38 83 PHE A N 1
ATOM 660 C CA . PHE A 1 83 ? 7.630 2.869 -14.167 1.00 74.38 83 PHE A CA 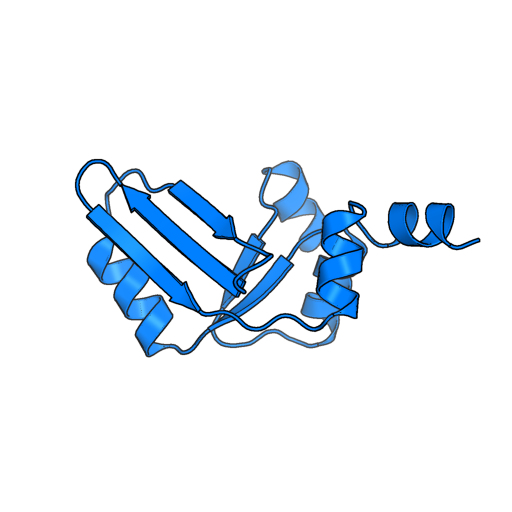1
ATOM 661 C C . PHE A 1 83 ? 7.033 1.758 -13.292 1.00 74.38 83 PHE A C 1
ATOM 663 O O . PHE A 1 83 ? 6.386 0.845 -13.797 1.00 74.38 83 PHE A O 1
ATOM 670 N N 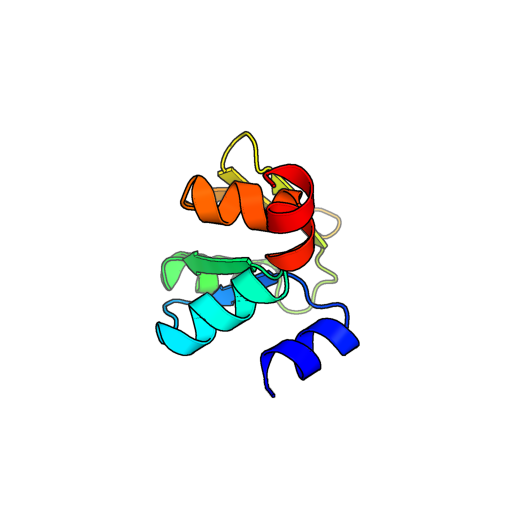. ASP A 1 84 ? 7.202 1.863 -11.974 1.00 75.38 84 ASP A N 1
ATOM 671 C CA . ASP A 1 84 ? 6.662 0.896 -11.016 1.00 75.38 84 ASP A CA 1
ATOM 672 C C . ASP A 1 84 ? 5.120 0.909 -11.044 1.00 75.38 84 ASP A C 1
ATOM 674 O O . ASP A 1 84 ? 4.475 -0.131 -10.922 1.00 75.38 84 ASP A O 1
ATOM 678 N N . ARG A 1 85 ? 4.512 2.083 -11.274 1.00 74.62 85 ARG A N 1
ATOM 679 C CA . ARG A 1 85 ? 3.059 2.246 -11.436 1.00 74.62 85 ARG A CA 1
ATOM 680 C C . ARG A 1 85 ? 2.541 1.545 -12.688 1.00 74.62 85 ARG A C 1
ATOM 682 O O . ARG A 1 85 ? 1.513 0.875 -12.624 1.00 74.62 85 ARG A O 1
ATOM 689 N N . GLU A 1 86 ? 3.232 1.699 -13.812 1.00 75.38 86 GLU A N 1
ATOM 690 C CA . GLU A 1 86 ? 2.854 1.046 -15.067 1.00 75.38 86 GLU A CA 1
ATOM 691 C C . GLU A 1 86 ? 3.033 -0.476 -14.995 1.00 75.38 86 GLU A C 1
ATOM 693 O O . GLU A 1 86 ? 2.173 -1.211 -15.477 1.00 75.38 86 GLU A O 1
ATOM 698 N N . LEU A 1 87 ? 4.068 -0.959 -14.300 1.00 74.06 87 LEU A N 1
ATOM 699 C CA . LEU A 1 87 ? 4.261 -2.389 -14.045 1.00 74.06 87 LEU A CA 1
ATOM 700 C C . LEU A 1 87 ? 3.118 -3.003 -13.234 1.00 74.06 87 LEU A C 1
ATOM 702 O O . LEU A 1 87 ? 2.592 -4.053 -13.599 1.00 74.06 87 LEU A O 1
ATOM 706 N N . VAL A 1 88 ? 2.698 -2.335 -12.160 1.00 72.81 88 VAL A N 1
ATOM 707 C CA . VAL A 1 88 ? 1.604 -2.822 -11.306 1.00 72.81 88 VAL A CA 1
ATOM 708 C C . VAL A 1 88 ? 0.273 -2.797 -12.055 1.00 72.81 88 VAL A C 1
ATOM 710 O O . VAL A 1 88 ? -0.481 -3.764 -11.995 1.00 72.81 88 VAL A O 1
ATOM 713 N N . LYS A 1 89 ? -0.010 -1.734 -12.821 1.00 70.75 89 LYS A N 1
ATOM 714 C CA . LYS A 1 89 ? -1.212 -1.671 -13.673 1.00 70.75 89 LYS A CA 1
ATOM 715 C C . LYS A 1 89 ? -1.229 -2.745 -14.756 1.00 70.75 89 LYS A C 1
ATOM 717 O O . LYS A 1 89 ? -2.306 -3.164 -15.176 1.00 70.75 89 LYS A O 1
ATOM 722 N N . ALA A 1 90 ? -0.059 -3.142 -15.249 1.00 67.75 90 ALA A N 1
ATOM 723 C CA . ALA A 1 90 ? 0.044 -4.168 -16.268 1.00 67.75 90 ALA A CA 1
ATOM 724 C C . ALA A 1 90 ? -0.216 -5.579 -15.724 1.00 67.75 90 ALA A C 1
ATOM 726 O O . ALA A 1 90 ? -0.581 -6.424 -16.528 1.00 67.75 90 ALA A O 1
ATOM 727 N N . GLY A 1 91 ? -0.103 -5.806 -14.407 1.00 63.66 91 GLY A N 1
ATOM 728 C CA . GLY A 1 91 ? -0.173 -7.139 -13.789 1.00 63.66 91 GLY A CA 1
ATOM 729 C C . GLY A 1 91 ? 1.199 -7.755 -13.490 1.00 63.66 91 GLY A C 1
ATOM 730 O O . GLY A 1 91 ? 1.278 -8.868 -12.983 1.00 63.66 91 GLY A O 1
ATOM 731 N N . GLY A 1 92 ? 2.287 -7.022 -13.747 1.00 62.47 92 GLY A N 1
ATOM 732 C CA . GLY A 1 92 ? 3.663 -7.492 -13.595 1.00 62.47 92 GLY A CA 1
ATOM 733 C C . GLY A 1 92 ? 4.523 -7.229 -14.828 1.00 62.47 92 GLY A C 1
ATOM 734 O O . GLY A 1 92 ? 4.075 -6.671 -15.831 1.00 62.47 92 GLY A O 1
ATOM 735 N N . TRP A 1 93 ? 5.799 -7.623 -14.746 1.00 59.91 93 TRP A N 1
ATOM 736 C CA . TRP A 1 93 ? 6.782 -7.372 -15.808 1.00 59.91 93 TRP A CA 1
ATOM 737 C C . TRP A 1 93 ? 6.441 -8.072 -17.123 1.00 59.91 93 TRP A C 1
ATOM 739 O O . TRP A 1 93 ? 6.622 -7.498 -18.194 1.00 59.91 93 TRP A O 1
ATOM 749 N N . VAL A 1 94 ? 5.966 -9.315 -17.037 1.00 58.53 94 VAL A N 1
ATOM 750 C CA . VAL A 1 94 ? 5.675 -10.153 -18.207 1.00 58.53 94 VAL A CA 1
ATOM 751 C C . VAL A 1 94 ? 4.555 -9.527 -19.039 1.00 58.53 94 VAL A C 1
ATOM 753 O O . VAL A 1 94 ? 4.747 -9.279 -20.226 1.00 58.53 94 VAL A O 1
ATOM 756 N N . ASP A 1 95 ? 3.456 -9.139 -18.394 1.00 60.84 95 ASP A N 1
ATOM 757 C CA . ASP A 1 95 ? 2.310 -8.508 -19.056 1.00 60.84 95 ASP A CA 1
ATOM 758 C C . ASP A 1 95 ? 2.620 -7.087 -19.556 1.00 60.84 95 ASP A C 1
ATOM 760 O O . ASP A 1 95 ? 2.075 -6.627 -20.564 1.00 60.84 95 ASP A O 1
ATOM 764 N N . TYR A 1 96 ? 3.513 -6.368 -18.865 1.00 62.59 96 TYR A N 1
ATOM 765 C CA . TYR A 1 96 ? 4.002 -5.069 -19.328 1.00 62.59 96 TYR A CA 1
ATOM 766 C C . TYR A 1 96 ? 4.832 -5.206 -20.610 1.00 62.59 96 TYR A C 1
ATOM 768 O O . TYR A 1 96 ? 4.641 -4.426 -21.549 1.00 62.59 96 TYR A O 1
ATOM 776 N N . ALA A 1 97 ? 5.726 -6.199 -20.654 1.00 60.00 97 ALA A N 1
ATOM 777 C CA . ALA A 1 97 ? 6.585 -6.470 -21.798 1.00 60.00 97 ALA A CA 1
ATOM 778 C C . ALA A 1 97 ? 5.781 -6.932 -23.024 1.00 60.00 97 ALA A C 1
ATOM 780 O O . ALA A 1 97 ? 6.047 -6.434 -24.112 1.00 60.00 97 ALA A O 1
ATOM 781 N N . GLU A 1 98 ? 4.761 -7.784 -22.856 1.00 59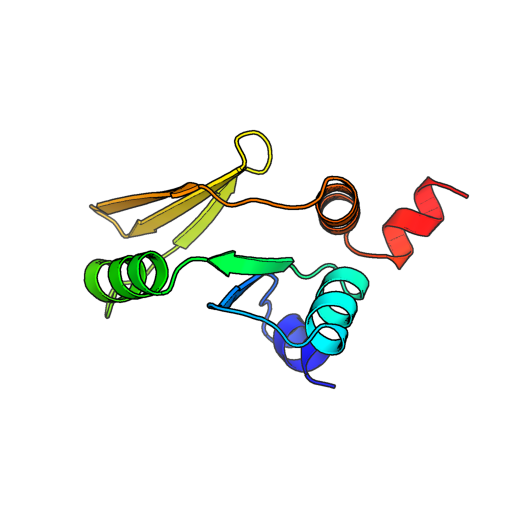.91 98 GLU A N 1
ATOM 782 C CA . GLU A 1 98 ? 3.876 -8.215 -23.957 1.00 59.91 98 GLU A CA 1
ATOM 783 C C . GLU A 1 98 ? 3.046 -7.077 -24.575 1.00 59.91 98 GLU A C 1
ATOM 785 O O . GLU A 1 98 ? 2.622 -7.171 -25.722 1.00 59.91 98 GLU A O 1
ATOM 790 N N . LYS A 1 99 ? 2.786 -5.991 -23.836 1.00 60.16 99 LYS A N 1
ATOM 791 C CA . LYS A 1 99 ? 2.052 -4.825 -24.363 1.00 60.16 99 LYS A CA 1
ATOM 792 C C . LYS A 1 99 ? 2.936 -3.808 -25.084 1.00 60.16 99 LYS A C 1
ATOM 794 O O . LYS A 1 99 ? 2.405 -2.968 -25.808 1.00 60.16 99 LYS A O 1
ATOM 799 N N . HIS A 1 100 ? 4.247 -3.837 -24.850 1.00 58.28 100 HIS A N 1
ATOM 800 C CA . HIS A 1 100 ? 5.197 -2.836 -25.353 1.00 58.28 100 HIS A CA 1
ATOM 801 C C . HIS A 1 100 ? 6.207 -3.396 -26.370 1.00 58.28 100 HIS A C 1
ATOM 803 O O . HIS A 1 100 ? 7.070 -2.644 -26.828 1.00 58.28 100 HIS A O 1
ATOM 809 N N . TYR A 1 101 ? 6.087 -4.675 -26.737 1.00 46.72 101 TYR A N 1
ATOM 810 C CA . TYR A 1 101 ? 6.848 -5.371 -27.780 1.00 46.72 101 TYR A CA 1
ATOM 811 C C . TYR A 1 101 ? 5.915 -6.214 -28.647 1.00 46.72 101 TYR A C 1
ATOM 813 O O . TYR A 1 101 ? 6.217 -6.340 -29.856 1.00 46.72 101 TYR A O 1
#

Foldseek 3Di:
DVLVVCVVVVHQEDEDQDDDPVVQVVSLQQLHYYFHDHPVVVVVCCVVQPPFDKDWDADPPQQWIWIDGDPDIDIDHTDDDPVSSLSNVLNHDVSSVVVVD

Radius of gyration: 14.39 Å; chains: 1; bounding box: 33×28×44 Å

pLDDT: mean 82.0, std 12.45, range [46.72, 95.62]

Secondary structure (DSSP, 8-state):
-HHHHHHTTT--EEEES---HHHHHHHHHTT-EEEE--HHHHHHHHHHHTTS--EEEEETTTTEEEEEETTEEEEEE----HHHHHHHHHTSHHHHHHHH-

Sequence (101 aa):
HAPWALEVNGINLVIAESFARIFRQNMFNNGMMAVELPAETIEEVFNTFKGRETNLETDFNNGIFIIYSSDISLRIPFTLAEFDRELVKAGGWVDYAEKHY